Protein AF-A0A943BWE2-F1 (afdb_monomer)

Solvent-accessible surface area (backbone atoms only — not comparable to full-atom values): 6792 Å² total; per-residue (Å²): 110,72,69,59,54,54,48,52,54,51,53,59,71,44,44,30,30,53,35,17,40,52,10,48,73,69,71,33,65,68,42,36,53,52,17,53,52,43,49,52,52,50,32,75,69,36,74,90,19,64,44,40,38,53,61,43,43,50,58,54,46,55,62,23,47,43,48,41,42,52,50,51,22,59,59,47,32,80,74,68,51,92,49,64,68,60,16,50,55,51,23,53,53,48,30,53,53,52,54,53,52,51,48,53,53,52,43,50,53,41,42,72,75,52,71,83,50,59,78,81,82,72,81,77,89,122

Nearest PDB structures (foldseek):
  6uw4-assembly1_A  TM=3.564E-01  e=5.187E+00  Homo sapiens

Secondary structure (DSSP, 8-state):
-HHHHHHHHHHHHHHHHHHHHHHHHHT-HHHHHHHHHHHHHHHHH-GGGTT-HHHHHHHHHHHHHHHHHHHHHHHHHHHH-S-HHHHHHHHHHHHHHHHHHHHHHHHHHHHHH---PPP-------

Radius of gyration: 17.32 Å; Cα contacts (8 Å, |Δi|>4): 103; chains: 1; bounding box: 35×46×56 Å

Mean predicted aligned error: 6.45 Å

Structure (mmCIF, N/CA/C/O backbone):
data_AF-A0A943BWE2-F1
#
_entry.id   AF-A0A943BWE2-F1
#
loop_
_atom_site.group_PDB
_atom_site.id
_atom_site.type_symbol
_atom_site.label_atom_id
_atom_site.label_alt_id
_atom_site.label_comp_id
_atom_site.label_asym_id
_atom_site.label_entity_id
_atom_site.label_seq_id
_atom_site.pdbx_PDB_ins_code
_atom_site.Cartn_x
_atom_site.Cartn_y
_atom_site.Cartn_z
_atom_site.occupancy
_atom_site.B_iso_or_equiv
_atom_site.auth_seq_id
_atom_site.auth_comp_id
_atom_site.auth_asym_id
_atom_site.auth_atom_id
_atom_site.pdbx_PDB_model_num
ATOM 1 N N . MET A 1 1 ? 11.447 4.338 28.436 1.00 59.53 1 MET A N 1
ATOM 2 C CA . MET A 1 1 ? 10.228 3.535 28.161 1.00 59.53 1 MET A CA 1
ATOM 3 C C . MET A 1 1 ? 9.330 4.121 27.063 1.00 59.53 1 MET A C 1
ATOM 5 O O . MET A 1 1 ? 8.992 3.375 26.155 1.00 59.53 1 MET A O 1
ATOM 9 N N . LYS A 1 2 ? 8.991 5.426 27.060 1.00 61.44 2 LYS A N 1
ATOM 10 C CA . LYS A 1 2 ? 8.176 6.054 25.986 1.00 61.44 2 LYS A CA 1
ATOM 11 C C . LYS A 1 2 ? 8.741 5.869 24.564 1.00 61.44 2 LYS A C 1
ATOM 13 O O . LYS A 1 2 ? 7.998 5.502 23.667 1.00 61.44 2 LYS A O 1
ATOM 18 N N . HIS A 1 3 ? 10.050 6.042 24.370 1.00 59.84 3 HIS A N 1
ATOM 19 C CA . HIS A 1 3 ? 10.680 5.879 23.049 1.00 59.84 3 HIS A CA 1
ATOM 20 C C . HIS A 1 3 ? 10.611 4.442 22.506 1.00 59.84 3 HIS A C 1
ATOM 22 O O . HIS A 1 3 ? 10.381 4.254 21.319 1.00 59.84 3 HIS A O 1
ATOM 28 N N . ILE A 1 4 ? 10.736 3.436 23.378 1.00 66.44 4 ILE A N 1
ATOM 29 C CA . ILE A 1 4 ? 10.637 2.016 23.002 1.00 66.44 4 ILE A CA 1
ATOM 30 C C . ILE A 1 4 ? 9.190 1.664 22.623 1.00 66.44 4 ILE A C 1
ATOM 32 O O . ILE A 1 4 ? 8.964 1.009 21.614 1.00 66.44 4 ILE A O 1
ATOM 36 N N . SER A 1 5 ? 8.205 2.164 23.377 1.00 67.44 5 SER A N 1
ATOM 37 C CA . SER A 1 5 ? 6.779 2.007 23.046 1.00 67.44 5 SER A CA 1
ATOM 38 C C . SER A 1 5 ? 6.427 2.641 21.692 1.00 67.44 5 SER A C 1
ATOM 40 O O . SER A 1 5 ? 5.774 2.018 20.857 1.00 67.44 5 SER A O 1
ATOM 42 N N . ASN A 1 6 ? 6.945 3.843 21.417 1.00 72.31 6 ASN A N 1
ATOM 43 C CA . ASN A 1 6 ? 6.747 4.508 20.129 1.00 72.31 6 ASN A CA 1
ATOM 44 C C . ASN A 1 6 ? 7.394 3.736 18.972 1.00 72.31 6 ASN A C 1
ATOM 46 O O . ASN A 1 6 ? 6.787 3.617 17.912 1.00 72.31 6 ASN A O 1
ATOM 50 N N . LEU A 1 7 ? 8.586 3.172 19.181 1.00 70.88 7 LEU A N 1
ATOM 51 C CA . LEU A 1 7 ? 9.267 2.355 18.178 1.00 70.88 7 LEU A CA 1
ATOM 52 C C . LEU A 1 7 ? 8.464 1.091 17.834 1.00 70.88 7 LEU A C 1
ATOM 54 O O . LEU A 1 7 ? 8.284 0.779 16.660 1.00 70.88 7 LEU A O 1
ATOM 58 N N . ILE A 1 8 ? 7.931 0.400 18.846 1.00 72.81 8 ILE A N 1
ATOM 59 C CA . ILE A 1 8 ? 7.086 -0.788 18.658 1.00 72.81 8 ILE A CA 1
ATOM 60 C C . ILE A 1 8 ? 5.829 -0.433 17.852 1.00 72.81 8 ILE A C 1
ATOM 62 O O . ILE A 1 8 ? 5.505 -1.125 16.890 1.00 72.81 8 ILE A O 1
ATOM 66 N N . ASN A 1 9 ? 5.164 0.679 18.178 1.00 72.62 9 ASN A N 1
ATOM 67 C CA . ASN A 1 9 ? 3.976 1.134 17.448 1.00 72.62 9 ASN A CA 1
ATOM 68 C C . ASN A 1 9 ? 4.276 1.457 15.978 1.00 72.62 9 ASN A C 1
ATOM 70 O O . ASN A 1 9 ? 3.477 1.126 15.104 1.00 72.62 9 ASN A O 1
ATOM 74 N N . ILE A 1 10 ? 5.433 2.064 15.700 1.00 71.38 10 ILE A N 1
ATOM 75 C CA . ILE A 1 10 ? 5.881 2.356 14.334 1.00 71.38 10 ILE A CA 1
ATOM 76 C C . ILE A 1 10 ? 6.113 1.052 13.561 1.00 71.38 10 ILE A C 1
ATOM 78 O O . ILE A 1 10 ? 5.583 0.892 12.466 1.00 71.38 10 ILE A O 1
ATOM 82 N N . ILE A 1 11 ? 6.844 0.091 14.131 1.00 74.50 11 ILE A N 1
ATOM 83 C CA . ILE A 1 11 ? 7.118 -1.200 13.475 1.00 74.50 11 ILE A CA 1
ATOM 84 C C . ILE A 1 11 ? 5.815 -1.947 13.167 1.00 74.50 11 ILE A C 1
ATOM 86 O O . ILE A 1 11 ? 5.629 -2.462 12.062 1.00 74.50 11 ILE A O 1
ATOM 90 N N . ILE A 1 12 ? 4.890 -1.963 14.127 1.00 78.12 12 ILE A N 1
ATOM 91 C CA . ILE A 1 12 ? 3.565 -2.561 13.969 1.00 78.12 12 ILE A CA 1
ATOM 92 C C . ILE A 1 12 ? 2.837 -1.877 12.801 1.00 78.12 12 ILE A C 1
ATOM 94 O O . ILE A 1 12 ? 2.414 -2.561 11.872 1.00 78.12 12 ILE A O 1
ATOM 98 N N . LEU A 1 13 ? 2.806 -0.541 12.749 1.00 75.44 13 LEU A N 1
ATOM 99 C CA . LEU A 1 13 ? 2.169 0.215 11.661 1.00 75.44 13 LEU A CA 1
ATOM 100 C C . LEU A 1 13 ? 2.762 -0.076 10.269 1.00 75.44 13 LEU A C 1
ATOM 102 O O . LEU A 1 13 ? 2.023 -0.113 9.288 1.00 75.44 13 LEU A O 1
ATOM 106 N N . PHE A 1 14 ? 4.072 -0.320 10.174 1.00 84.69 14 PHE A N 1
ATOM 107 C CA . PHE A 1 14 ? 4.747 -0.637 8.908 1.00 84.69 14 PHE A CA 1
ATOM 108 C C . PHE A 1 14 ? 4.705 -2.122 8.524 1.00 84.69 14 PHE A C 1
ATOM 110 O O . PHE A 1 14 ? 5.111 -2.475 7.416 1.00 84.69 14 PHE A O 1
ATOM 117 N N . THR A 1 15 ? 4.185 -2.997 9.386 1.00 90.62 15 THR A N 1
ATOM 118 C CA . THR A 1 15 ? 4.135 -4.447 9.133 1.00 90.62 15 THR A CA 1
ATOM 119 C C . THR A 1 15 ? 3.446 -4.808 7.805 1.00 90.62 15 THR A C 1
ATOM 121 O O . THR A 1 15 ? 4.032 -5.584 7.044 1.00 90.62 15 THR A O 1
ATOM 124 N N . PRO A 1 16 ? 2.280 -4.234 7.437 1.00 93.19 16 PRO A N 1
ATOM 125 C CA . PRO A 1 16 ? 1.657 -4.515 6.143 1.00 93.19 16 PRO A CA 1
ATOM 126 C C . PRO A 1 16 ? 2.562 -4.132 4.962 1.00 93.19 16 PRO A C 1
ATOM 128 O O . PRO A 1 16 ? 2.693 -4.901 4.010 1.00 93.19 16 PRO A O 1
ATOM 131 N N . CYS A 1 17 ? 3.250 -2.990 5.042 1.00 93.69 17 CYS A N 1
ATOM 132 C CA . CYS A 1 17 ? 4.174 -2.521 4.006 1.00 93.69 17 CYS A CA 1
ATOM 133 C C . CYS A 1 17 ? 5.400 -3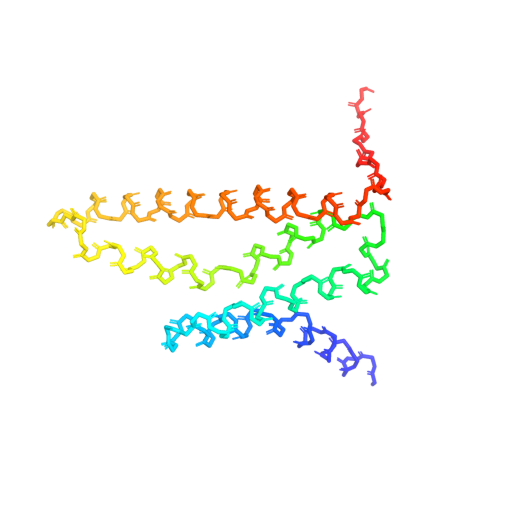.438 3.860 1.00 93.69 17 CYS A C 1
ATOM 135 O O . CYS A 1 17 ? 5.808 -3.767 2.742 1.00 93.69 17 CYS A O 1
ATOM 137 N N . ILE A 1 18 ? 5.951 -3.931 4.976 1.00 92.94 18 ILE A N 1
ATOM 138 C CA . ILE A 1 18 ? 7.043 -4.916 4.961 1.00 92.94 18 ILE A CA 1
ATOM 139 C C . ILE A 1 18 ? 6.575 -6.205 4.274 1.00 92.94 18 ILE A C 1
ATOM 141 O O . ILE A 1 18 ? 7.258 -6.712 3.384 1.00 92.94 18 ILE A O 1
ATOM 145 N N . LEU A 1 19 ? 5.386 -6.706 4.625 1.00 95.25 19 LEU A N 1
ATOM 146 C CA . LEU A 1 19 ? 4.810 -7.897 3.997 1.00 95.25 19 LEU A CA 1
ATOM 147 C C . LEU A 1 19 ? 4.577 -7.698 2.494 1.00 95.25 19 LEU A C 1
ATOM 149 O O . LEU A 1 19 ? 4.897 -8.591 1.710 1.00 95.25 19 LEU A O 1
ATOM 153 N N . MET A 1 20 ? 4.094 -6.524 2.075 1.00 96.50 20 MET A N 1
ATOM 154 C CA . MET A 1 20 ? 3.918 -6.214 0.653 1.00 96.50 20 MET A CA 1
ATOM 155 C C . MET A 1 20 ? 5.258 -6.119 -0.082 1.00 96.50 20 MET A C 1
ATOM 157 O O . MET A 1 20 ? 5.392 -6.605 -1.202 1.00 96.50 20 MET A O 1
ATOM 161 N N . SER A 1 21 ? 6.286 -5.562 0.558 1.00 94.81 21 SER A N 1
ATOM 162 C CA . SER A 1 21 ? 7.641 -5.520 -0.001 1.00 94.81 21 SER A CA 1
ATOM 163 C C . SER A 1 21 ? 8.195 -6.931 -0.219 1.00 94.81 21 SER A C 1
ATOM 165 O O . SER A 1 21 ? 8.741 -7.232 -1.282 1.00 94.81 21 SER A O 1
ATOM 167 N N . VAL A 1 22 ? 7.989 -7.834 0.749 1.00 94.62 22 VAL A N 1
ATOM 168 C CA . VAL A 1 22 ? 8.346 -9.257 0.622 1.00 94.62 22 VAL A CA 1
ATOM 169 C C . VAL A 1 22 ? 7.542 -9.929 -0.493 1.00 94.62 22 VAL A C 1
ATOM 171 O O . VAL A 1 22 ? 8.113 -10.682 -1.285 1.00 94.62 22 VAL A O 1
ATOM 174 N N . ALA A 1 23 ? 6.243 -9.641 -0.593 1.00 95.56 23 ALA A N 1
ATOM 175 C CA . ALA A 1 23 ? 5.379 -10.151 -1.652 1.00 95.56 23 ALA A CA 1
ATOM 176 C C . ALA A 1 23 ? 5.873 -9.729 -3.042 1.00 95.56 23 ALA A C 1
ATOM 178 O O . ALA A 1 23 ? 6.045 -10.580 -3.918 1.00 95.56 23 ALA A O 1
ATOM 179 N N . ALA A 1 24 ? 6.180 -8.442 -3.220 1.00 94.12 24 ALA A N 1
ATOM 180 C CA . ALA A 1 24 ? 6.691 -7.875 -4.464 1.00 94.12 24 ALA A CA 1
ATOM 181 C C . ALA A 1 24 ? 8.070 -8.446 -4.840 1.00 94.12 24 ALA A C 1
ATOM 183 O O . ALA A 1 24 ? 8.319 -8.758 -6.008 1.00 94.12 24 ALA A O 1
ATOM 184 N N . ALA A 1 25 ? 8.955 -8.640 -3.857 1.00 93.31 25 ALA A N 1
ATOM 185 C CA . ALA A 1 25 ? 10.271 -9.239 -4.072 1.00 93.31 25 ALA A CA 1
ATOM 186 C C . ALA A 1 25 ? 10.173 -10.717 -4.487 1.00 93.31 25 ALA A C 1
ATOM 188 O O . ALA A 1 25 ? 10.829 -11.138 -5.440 1.00 93.31 25 ALA A O 1
ATOM 189 N N . LYS A 1 26 ? 9.319 -11.495 -3.809 1.00 93.56 26 LYS A N 1
ATOM 190 C CA . LYS A 1 26 ? 9.125 -12.931 -4.074 1.00 93.56 26 LYS A CA 1
ATOM 191 C C . LYS A 1 26 ? 8.122 -13.230 -5.193 1.00 93.56 26 LYS A C 1
ATOM 193 O O . LYS A 1 26 ? 7.899 -14.400 -5.486 1.00 93.56 26 LYS A O 1
ATOM 198 N N . LYS A 1 27 ? 7.500 -12.206 -5.792 1.00 90.88 27 LYS A N 1
ATOM 199 C CA . LYS A 1 27 ? 6.377 -12.337 -6.743 1.00 90.88 27 LYS A CA 1
ATOM 200 C C . LYS A 1 27 ? 5.241 -13.216 -6.194 1.00 90.88 27 LYS A C 1
ATOM 202 O O . LYS A 1 27 ? 4.619 -13.980 -6.925 1.00 90.88 27 LYS A O 1
ATOM 207 N N . SER A 1 28 ? 5.000 -13.148 -4.886 1.00 94.06 28 SER A N 1
ATOM 208 C CA . SER A 1 28 ? 4.048 -14.024 -4.210 1.00 94.06 28 SER A CA 1
ATOM 209 C C . SER A 1 28 ? 2.736 -13.303 -3.940 1.00 94.06 28 SER A C 1
ATOM 211 O O . SER A 1 28 ? 2.664 -12.420 -3.087 1.00 94.06 28 SER A O 1
ATOM 213 N N . VAL A 1 29 ? 1.682 -13.742 -4.627 1.00 91.88 29 VAL A N 1
ATOM 214 C CA . VAL A 1 29 ? 0.318 -13.228 -4.438 1.00 91.88 29 VAL A CA 1
ATOM 215 C C . VAL A 1 29 ? -0.179 -13.486 -3.013 1.00 91.88 29 VAL A C 1
ATOM 217 O O . VAL A 1 29 ? -0.803 -12.615 -2.418 1.00 91.88 29 VAL A O 1
ATOM 220 N N . VAL A 1 30 ? 0.159 -14.642 -2.429 1.00 94.25 30 VAL A N 1
ATOM 221 C CA . VAL A 1 30 ? -0.266 -15.029 -1.072 1.00 94.25 30 VAL A CA 1
ATOM 222 C C . VAL A 1 30 ? 0.191 -14.003 -0.034 1.00 94.25 30 VAL A C 1
ATOM 224 O O . VAL A 1 30 ? -0.623 -13.512 0.745 1.00 94.25 30 VAL A O 1
ATOM 227 N N . TRP A 1 31 ? 1.470 -13.616 -0.054 1.00 94.44 31 TRP A N 1
ATOM 228 C CA . TRP A 1 31 ? 1.996 -12.603 0.868 1.00 94.44 31 TRP A CA 1
ATOM 229 C C . TRP A 1 31 ? 1.372 -11.219 0.640 1.00 94.44 31 TRP A C 1
ATOM 231 O O . TRP A 1 31 ? 1.168 -10.477 1.601 1.00 94.44 31 TRP A O 1
ATOM 241 N N . GLY A 1 32 ? 1.018 -10.892 -0.607 1.00 94.69 32 GLY A N 1
ATOM 242 C CA . GLY A 1 32 ? 0.323 -9.648 -0.944 1.00 94.69 32 GLY A CA 1
ATOM 243 C C . GLY A 1 32 ? -1.092 -9.603 -0.367 1.00 94.69 32 GLY A C 1
ATOM 244 O O . GLY A 1 32 ? -1.468 -8.625 0.275 1.00 94.69 32 GLY A O 1
ATOM 245 N N . VAL A 1 33 ? -1.852 -10.693 -0.505 1.00 95.06 33 VAL A N 1
ATOM 246 C CA . VAL A 1 33 ? -3.196 -10.815 0.085 1.00 95.06 33 VAL A CA 1
ATOM 247 C C . VAL A 1 33 ? -3.131 -10.744 1.610 1.00 95.06 33 VAL A C 1
ATOM 249 O O . VAL A 1 33 ? -3.906 -10.008 2.218 1.00 95.06 33 VAL A O 1
ATOM 252 N N . ILE A 1 34 ? -2.176 -11.442 2.235 1.00 95.69 34 ILE A N 1
ATOM 253 C CA . ILE A 1 34 ? -1.965 -11.379 3.689 1.00 95.69 34 ILE A CA 1
ATOM 254 C C . ILE A 1 34 ? -1.697 -9.933 4.130 1.00 95.69 34 ILE A C 1
ATOM 256 O O . ILE A 1 34 ? -2.312 -9.464 5.084 1.00 95.69 34 ILE A O 1
ATOM 260 N N . SER A 1 35 ? -0.831 -9.204 3.422 1.00 96.19 35 SER A N 1
ATOM 261 C CA . SER A 1 35 ? -0.561 -7.790 3.702 1.00 96.19 35 SER A CA 1
ATOM 262 C C . SER A 1 35 ? -1.833 -6.929 3.644 1.00 96.19 35 SER A C 1
ATOM 264 O O . SER A 1 35 ? -2.094 -6.173 4.581 1.00 96.19 35 SER A O 1
ATOM 266 N N . ILE A 1 36 ? -2.672 -7.095 2.615 1.00 95.69 36 ILE A N 1
ATOM 267 C CA . ILE A 1 36 ? -3.944 -6.363 2.487 1.00 95.69 36 ILE A CA 1
ATOM 268 C C . ILE A 1 36 ? -4.892 -6.694 3.648 1.00 95.69 36 ILE A C 1
ATOM 270 O O . ILE A 1 36 ? -5.497 -5.789 4.224 1.00 95.69 36 ILE A O 1
ATOM 274 N N . ILE A 1 37 ? -4.991 -7.966 4.049 1.00 95.31 37 ILE A N 1
ATOM 275 C CA . ILE A 1 37 ? -5.786 -8.371 5.221 1.00 95.31 37 ILE A CA 1
ATOM 276 C C . ILE A 1 37 ? -5.287 -7.650 6.477 1.00 95.31 37 ILE A C 1
ATOM 278 O O . ILE A 1 37 ? -6.095 -7.127 7.247 1.00 95.31 37 ILE A O 1
ATOM 282 N N . PHE A 1 38 ? -3.968 -7.562 6.669 1.00 94.31 38 PHE A N 1
ATOM 283 C CA . PHE A 1 38 ? -3.405 -6.804 7.782 1.00 94.31 38 PHE A CA 1
ATOM 284 C C . PHE A 1 38 ? -3.776 -5.319 7.716 1.00 94.31 38 PHE A C 1
ATOM 286 O O . PHE A 1 38 ? -4.137 -4.771 8.751 1.00 94.31 38 PHE A O 1
ATOM 293 N N . VAL A 1 39 ? -3.791 -4.675 6.544 1.00 95.06 39 VAL A N 1
ATOM 294 C CA . VAL A 1 39 ? -4.278 -3.284 6.429 1.00 95.06 39 VAL A CA 1
ATOM 295 C C . VAL A 1 39 ? -5.700 -3.152 6.987 1.00 95.06 39 VAL A C 1
ATOM 297 O O . VAL A 1 39 ? -5.951 -2.281 7.822 1.00 95.06 39 VAL A O 1
ATOM 300 N N . PHE A 1 40 ? -6.614 -4.048 6.603 1.00 94.62 40 PHE A N 1
ATOM 301 C CA . PHE A 1 40 ? -7.987 -4.040 7.122 1.00 94.62 40 PHE A CA 1
ATOM 302 C C . PHE A 1 40 ? -8.057 -4.253 8.634 1.00 94.62 40 PHE A C 1
ATOM 304 O O . PHE A 1 40 ? -8.758 -3.508 9.323 1.00 94.62 40 PHE A O 1
ATOM 311 N N . LEU A 1 41 ? -7.314 -5.227 9.165 1.00 93.06 41 LEU A N 1
ATOM 312 C CA . LEU A 1 41 ? -7.261 -5.478 10.607 1.00 93.06 41 LEU A CA 1
ATOM 313 C C . LEU A 1 41 ? -6.770 -4.244 11.366 1.00 93.06 41 LEU A C 1
ATOM 315 O O . LEU A 1 41 ? -7.367 -3.855 12.368 1.00 93.06 41 LEU A O 1
ATOM 319 N N . PHE A 1 42 ? -5.724 -3.592 10.865 1.00 90.44 42 PHE A N 1
ATOM 320 C CA . PHE A 1 42 ? -5.174 -2.392 11.480 1.00 90.44 42 PHE A CA 1
ATO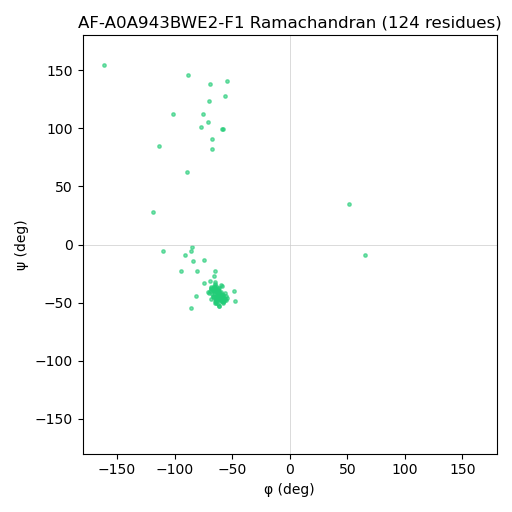M 321 C C . PHE A 1 42 ? -6.182 -1.251 11.502 1.00 90.44 42 PHE A C 1
ATOM 323 O O . PHE A 1 42 ? -6.445 -0.688 12.563 1.00 90.44 42 PHE A O 1
ATOM 330 N N . VAL A 1 43 ? -6.782 -0.936 10.355 1.00 92.00 43 VAL A N 1
ATOM 331 C CA . VAL A 1 43 ? -7.735 0.173 10.250 1.00 92.00 43 VAL A CA 1
ATOM 332 C C . VAL A 1 43 ? -8.974 -0.082 11.111 1.00 92.00 43 VAL A C 1
ATOM 334 O O . VAL A 1 43 ? -9.456 0.830 11.774 1.00 92.00 43 VAL A O 1
ATOM 337 N N . PHE A 1 44 ? -9.491 -1.311 11.153 1.00 92.12 44 PHE A N 1
ATOM 338 C CA . PHE A 1 44 ? -10.731 -1.599 11.882 1.00 92.12 44 PHE A CA 1
ATOM 339 C C . PHE A 1 44 ? -10.557 -1.781 13.389 1.00 92.12 44 PHE A C 1
ATOM 341 O O . PHE A 1 44 ? -11.529 -1.597 14.125 1.00 92.12 44 PHE A O 1
ATOM 348 N N . LEU A 1 45 ? -9.357 -2.134 13.855 1.00 89.19 45 LEU A N 1
ATOM 349 C CA . LEU A 1 45 ? -9.065 -2.286 15.282 1.00 89.19 45 LEU A CA 1
ATOM 350 C C . LEU A 1 45 ? -8.475 -1.012 15.902 1.00 89.19 45 LEU A C 1
ATOM 352 O O . LEU A 1 45 ? -8.582 -0.808 17.115 1.00 89.19 45 LEU A O 1
ATOM 356 N N . ALA A 1 46 ? -7.869 -0.134 15.099 1.00 85.69 46 ALA A N 1
ATOM 357 C CA . ALA A 1 46 ? -7.251 1.083 15.600 1.00 85.69 46 ALA A CA 1
ATOM 358 C C . ALA A 1 46 ? -8.297 2.094 16.093 1.00 85.69 46 ALA A C 1
ATOM 360 O O . ALA A 1 46 ? -9.148 2.577 15.347 1.00 85.69 46 ALA A O 1
ATOM 361 N N . ARG A 1 47 ? -8.179 2.506 17.362 1.00 82.69 47 ARG A N 1
ATOM 362 C CA . ARG A 1 47 ? -9.081 3.506 17.964 1.00 82.69 47 ARG A CA 1
ATOM 363 C C . ARG A 1 47 ? -9.064 4.846 17.226 1.00 82.69 47 ARG A C 1
ATOM 365 O O . ARG A 1 47 ? -10.110 5.472 17.116 1.00 82.69 47 ARG A O 1
ATOM 372 N N . ILE A 1 48 ? -7.904 5.257 16.705 1.00 80.69 48 ILE A N 1
ATOM 373 C CA . ILE A 1 48 ? -7.739 6.508 15.946 1.00 80.69 48 ILE A CA 1
ATOM 374 C C . ILE A 1 48 ? -8.515 6.508 14.621 1.00 80.69 48 ILE A C 1
ATOM 376 O O . ILE A 1 48 ? -8.853 7.569 14.101 1.00 80.69 48 ILE A O 1
ATOM 380 N N . ALA A 1 49 ? -8.820 5.320 14.094 1.00 86.00 49 ALA A N 1
ATOM 381 C CA . ALA A 1 49 ? -9.543 5.154 12.847 1.00 86.00 49 ALA A CA 1
ATOM 382 C C . ALA A 1 49 ? -11.057 5.051 13.020 1.00 86.00 49 ALA A C 1
ATOM 384 O O . ALA A 1 49 ? -11.781 5.128 12.032 1.00 86.00 49 ALA A O 1
ATOM 385 N N . LYS A 1 50 ? -11.554 4.936 14.256 1.00 88.12 50 LYS A N 1
ATOM 386 C CA . LYS A 1 50 ? -12.984 4.801 14.537 1.00 88.12 50 LYS A CA 1
ATOM 387 C C . LYS A 1 50 ? -13.773 5.972 13.939 1.00 88.12 50 LYS A C 1
ATOM 389 O O . LYS A 1 50 ? -13.449 7.127 14.208 1.00 88.12 50 LYS A O 1
ATOM 394 N N . LYS A 1 51 ? -14.817 5.660 13.165 1.00 89.25 51 LYS A N 1
ATOM 395 C CA . LYS A 1 51 ? -15.639 6.591 12.360 1.00 89.25 51 LYS A CA 1
ATOM 396 C C . LYS A 1 51 ? -14.914 7.284 11.195 1.00 89.25 51 LYS A C 1
ATOM 398 O O . LYS A 1 51 ? -15.580 7.908 10.378 1.00 89.25 51 LYS A O 1
ATOM 403 N N . LYS A 1 52 ? -13.589 7.167 11.087 1.00 91.00 52 LYS A N 1
ATOM 404 C CA . LYS A 1 52 ? -12.753 7.731 10.012 1.00 91.00 52 LYS A CA 1
ATOM 405 C C . LYS A 1 52 ? -12.034 6.621 9.234 1.00 91.00 52 LYS A C 1
ATOM 407 O O . LYS A 1 52 ? -10.944 6.833 8.704 1.00 91.00 52 LYS A O 1
ATOM 412 N N . GLU A 1 53 ? -12.613 5.422 9.175 1.00 93.19 53 GLU A N 1
ATOM 413 C CA . GLU A 1 53 ? -11.918 4.228 8.687 1.00 93.19 53 GLU A CA 1
ATOM 414 C C . GLU A 1 53 ? -11.561 4.353 7.202 1.00 93.19 53 GLU A C 1
ATOM 416 O O . GLU A 1 53 ? -10.499 3.898 6.804 1.00 93.19 53 GLU A O 1
ATOM 421 N N . ASN A 1 54 ? -12.383 5.018 6.384 1.00 92.69 54 ASN A N 1
ATOM 422 C CA . ASN A 1 54 ? -12.088 5.221 4.962 1.00 92.69 54 ASN A CA 1
ATOM 423 C C . ASN A 1 54 ? -10.853 6.108 4.741 1.00 92.69 54 ASN A C 1
ATOM 425 O O . ASN A 1 54 ? -10.023 5.807 3.887 1.00 92.69 54 ASN A O 1
ATOM 429 N N . PHE A 1 55 ? -10.692 7.158 5.551 1.00 91.62 55 PHE A N 1
ATOM 430 C CA . PHE A 1 55 ? -9.502 8.010 5.512 1.00 91.62 55 PHE A CA 1
ATOM 431 C C . PHE A 1 55 ? -8.247 7.223 5.906 1.00 91.62 55 PHE A C 1
ATOM 433 O O . PHE A 1 55 ? -7.242 7.244 5.199 1.00 91.62 55 PHE A O 1
ATOM 440 N N . TRP A 1 56 ? -8.307 6.469 7.004 1.00 92.31 56 TRP A N 1
ATOM 441 C CA . TRP A 1 56 ? -7.162 5.669 7.443 1.00 92.31 56 TRP A CA 1
ATOM 442 C C . TRP A 1 56 ? -6.860 4.494 6.515 1.00 92.31 56 TRP A C 1
ATOM 444 O O . TRP A 1 56 ? -5.690 4.158 6.337 1.00 92.31 56 TRP A O 1
ATOM 454 N N . MET A 1 57 ? -7.881 3.914 5.878 1.00 95.00 57 MET A N 1
ATOM 455 C CA . MET A 1 57 ? -7.696 2.937 4.810 1.00 95.00 57 MET A CA 1
ATOM 456 C C . MET A 1 57 ? -6.897 3.544 3.666 1.00 95.00 57 MET A C 1
ATOM 458 O O . MET A 1 57 ? -5.919 2.940 3.234 1.00 95.00 57 MET A O 1
ATOM 462 N N . PHE A 1 58 ? -7.261 4.748 3.222 1.00 94.50 58 PHE A N 1
ATOM 463 C CA . PHE A 1 58 ? -6.537 5.447 2.167 1.00 94.50 58 PHE A CA 1
ATOM 464 C C . PHE A 1 58 ? -5.064 5.666 2.535 1.00 94.50 58 PHE A C 1
ATOM 466 O O . PHE A 1 58 ? -4.168 5.268 1.790 1.00 94.50 58 PHE A O 1
ATOM 473 N N . VAL A 1 59 ? -4.799 6.213 3.726 1.00 92.69 59 VAL A N 1
ATOM 474 C CA . VAL A 1 59 ? -3.433 6.505 4.190 1.00 92.69 59 VAL A CA 1
ATOM 475 C C . VAL A 1 59 ? -2.584 5.234 4.298 1.00 92.69 59 VAL A C 1
ATOM 477 O O . VAL A 1 59 ? -1.495 5.162 3.727 1.00 92.69 59 VAL A O 1
ATOM 480 N N . ILE A 1 60 ? -3.069 4.215 5.016 1.00 93.31 60 ILE A N 1
ATOM 481 C CA . ILE A 1 60 ? -2.275 3.009 5.294 1.00 93.31 60 ILE A CA 1
ATOM 482 C C . ILE A 1 60 ? -2.098 2.170 4.026 1.00 93.31 60 ILE A C 1
ATOM 484 O O . ILE A 1 60 ? -1.000 1.664 3.774 1.00 93.31 60 ILE A O 1
ATOM 488 N N . SER A 1 61 ? -3.143 2.032 3.205 1.00 95.19 61 SER A N 1
ATOM 489 C CA . SER A 1 61 ? -3.044 1.260 1.964 1.00 95.19 61 SER A CA 1
ATOM 490 C C . SER A 1 61 ? -2.142 1.935 0.932 1.00 95.19 61 SER A C 1
ATOM 492 O O . SER A 1 61 ? -1.360 1.233 0.302 1.00 95.19 61 SER A O 1
ATOM 494 N N . THR A 1 62 ? -2.149 3.268 0.817 1.00 94.00 62 THR A N 1
ATOM 495 C CA . THR A 1 62 ? -1.248 3.994 -0.100 1.00 94.00 62 THR A CA 1
ATOM 496 C C . THR A 1 62 ? 0.218 3.682 0.200 1.00 94.00 62 THR A C 1
ATOM 498 O O . THR A 1 62 ? 0.988 3.360 -0.704 1.00 94.00 62 THR A O 1
ATOM 501 N N . ILE A 1 63 ? 0.604 3.704 1.479 1.00 93.19 63 ILE A N 1
ATOM 502 C CA . ILE A 1 63 ? 1.968 3.359 1.904 1.00 93.19 63 ILE A CA 1
ATOM 503 C C . ILE A 1 63 ? 2.245 1.870 1.666 1.00 93.19 63 ILE A C 1
ATOM 505 O O . ILE A 1 63 ? 3.323 1.498 1.206 1.00 93.19 63 ILE A O 1
ATOM 509 N N . THR A 1 64 ? 1.273 1.013 1.980 1.00 95.12 64 THR A N 1
ATOM 510 C CA . THR A 1 64 ? 1.432 -0.444 1.913 1.00 95.12 64 THR A CA 1
ATOM 511 C C . THR A 1 64 ? 1.560 -0.961 0.486 1.00 95.12 64 THR A C 1
ATOM 513 O O . THR A 1 64 ? 2.364 -1.856 0.253 1.00 95.12 64 THR A O 1
ATOM 516 N N . LEU A 1 65 ? 0.791 -0.421 -0.461 1.00 95.69 65 LEU A N 1
ATOM 517 C CA . LEU A 1 65 ? 0.730 -0.880 -1.854 1.00 95.69 65 LEU A CA 1
ATOM 518 C C . LEU A 1 65 ? 1.835 -0.281 -2.731 1.00 95.69 65 LEU A C 1
ATOM 520 O O . LEU A 1 65 ? 2.127 -0.813 -3.802 1.00 95.69 65 LEU A O 1
ATOM 524 N N . LEU A 1 66 ? 2.515 0.766 -2.251 1.00 94.44 66 LEU A N 1
ATOM 525 C CA . LEU A 1 66 ? 3.618 1.421 -2.954 1.00 94.44 66 LEU A CA 1
ATOM 526 C C . LEU A 1 66 ? 4.661 0.432 -3.524 1.00 94.44 66 LEU A C 1
ATOM 528 O O . LEU A 1 66 ? 4.978 0.543 -4.711 1.00 94.44 66 LEU A O 1
ATOM 532 N N . PRO A 1 67 ? 5.174 -0.565 -2.767 1.00 94.50 67 PRO A N 1
ATOM 533 C CA . PRO A 1 67 ? 6.166 -1.506 -3.288 1.00 94.50 67 PRO A CA 1
ATOM 534 C C . PRO A 1 67 ? 5.635 -2.350 -4.453 1.00 94.50 67 PRO A C 1
ATOM 536 O O . PRO A 1 67 ? 6.373 -2.617 -5.403 1.00 94.50 67 PRO A O 1
ATOM 539 N N . ALA A 1 68 ? 4.361 -2.754 -4.405 1.00 94.12 68 ALA A N 1
ATOM 540 C CA . ALA A 1 68 ? 3.731 -3.522 -5.474 1.00 94.12 68 ALA A CA 1
ATOM 541 C C . ALA A 1 68 ? 3.566 -2.672 -6.739 1.00 94.12 68 ALA A C 1
ATOM 543 O O . ALA A 1 68 ? 3.996 -3.093 -7.814 1.00 94.12 68 ALA A O 1
ATOM 544 N N . ASN A 1 69 ? 3.056 -1.447 -6.600 1.00 94.75 69 ASN A N 1
ATOM 545 C CA . ASN A 1 69 ? 2.855 -0.532 -7.725 1.00 94.75 69 ASN A CA 1
ATOM 546 C C . ASN A 1 69 ? 4.167 -0.148 -8.406 1.00 94.75 69 ASN A C 1
ATOM 548 O O . ASN A 1 69 ? 4.259 -0.197 -9.632 1.00 94.75 69 ASN A O 1
ATOM 552 N N . ILE A 1 70 ? 5.213 0.151 -7.627 1.00 92.50 70 ILE A N 1
ATOM 553 C CA . ILE A 1 70 ? 6.556 0.398 -8.171 1.00 92.50 70 ILE A CA 1
ATOM 554 C C . ILE A 1 70 ? 7.056 -0.843 -8.911 1.00 92.50 70 ILE A C 1
ATOM 556 O O . ILE A 1 70 ? 7.561 -0.733 -10.028 1.00 92.50 70 ILE A O 1
ATOM 560 N N . LYS A 1 71 ? 6.907 -2.039 -8.326 1.00 92.00 71 LYS A N 1
ATOM 561 C CA . LYS A 1 71 ? 7.380 -3.274 -8.959 1.00 92.00 71 LYS A CA 1
ATOM 562 C C . LYS A 1 71 ? 6.673 -3.538 -10.286 1.00 92.00 71 LYS A C 1
ATOM 564 O O . LYS A 1 71 ? 7.348 -3.897 -11.247 1.00 92.00 71 LYS A O 1
ATOM 569 N N . ILE A 1 72 ? 5.356 -3.352 -10.348 1.00 90.56 72 ILE A N 1
ATOM 570 C CA . ILE A 1 72 ? 4.570 -3.530 -11.574 1.00 90.56 72 ILE A CA 1
ATOM 571 C C . ILE A 1 72 ? 4.966 -2.482 -12.619 1.00 90.56 72 ILE A C 1
ATOM 573 O O . ILE A 1 72 ? 5.229 -2.852 -13.761 1.00 90.56 72 ILE A O 1
ATOM 577 N N . ALA A 1 73 ? 5.099 -1.209 -12.236 1.00 90.88 73 ALA A N 1
ATOM 578 C CA . ALA A 1 73 ? 5.519 -0.141 -13.144 1.00 90.88 73 ALA A CA 1
ATOM 579 C C . ALA A 1 73 ? 6.924 -0.388 -13.728 1.00 90.88 73 ALA A C 1
ATOM 581 O O . ALA A 1 73 ? 7.133 -0.253 -14.933 1.00 90.88 73 ALA A O 1
ATOM 582 N N . VAL A 1 74 ? 7.876 -0.826 -12.897 1.00 88.56 74 VAL A N 1
ATOM 583 C CA . VAL A 1 74 ? 9.239 -1.178 -13.333 1.00 88.56 74 VAL A CA 1
ATOM 584 C C . VAL A 1 74 ? 9.249 -2.429 -14.212 1.00 88.56 74 VAL A C 1
ATOM 586 O O . VAL A 1 74 ? 10.027 -2.500 -15.158 1.00 88.56 74 VAL A O 1
ATOM 589 N N . LEU A 1 75 ? 8.398 -3.419 -13.931 1.00 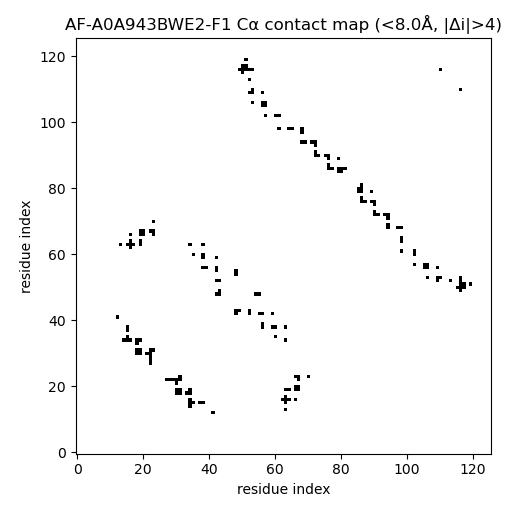87.56 75 LEU A N 1
ATOM 590 C CA . LEU A 1 75 ? 8.260 -4.581 -14.810 1.00 87.56 75 LEU A CA 1
ATOM 591 C C . LEU A 1 75 ? 7.668 -4.177 -16.159 1.00 87.56 75 LEU A C 1
ATOM 593 O O . LEU A 1 75 ? 8.160 -4.637 -17.178 1.00 87.56 75 LEU A O 1
ATOM 597 N N . ALA A 1 76 ? 6.662 -3.303 -16.185 1.00 83.50 76 ALA A N 1
ATOM 598 C CA . ALA A 1 76 ? 6.062 -2.819 -17.423 1.00 83.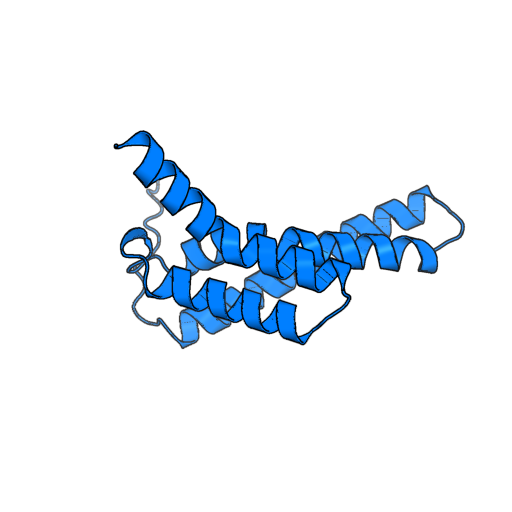50 76 ALA A CA 1
ATOM 599 C C . ALA A 1 76 ? 7.054 -2.007 -18.269 1.00 83.50 76 ALA A C 1
ATOM 601 O O . ALA A 1 76 ? 7.056 -2.153 -19.489 1.00 83.50 76 ALA A O 1
ATOM 602 N N . TYR A 1 77 ? 7.940 -1.225 -17.636 1.00 82.50 77 TYR A N 1
ATOM 603 C CA . TYR A 1 77 ? 8.964 -0.419 -18.313 1.00 82.50 77 TYR A CA 1
ATOM 604 C C . TYR A 1 77 ? 9.757 -1.206 -19.372 1.00 82.50 77 TYR A C 1
ATOM 606 O O . TYR A 1 77 ? 10.005 -0.681 -20.455 1.00 82.50 77 TYR A O 1
ATOM 614 N N . SER A 1 78 ? 10.109 -2.472 -19.106 1.00 74.44 78 SER A N 1
ATOM 615 C CA . SER A 1 78 ? 10.879 -3.291 -20.054 1.00 74.44 78 SER A CA 1
ATOM 616 C C . SER A 1 78 ? 10.089 -3.796 -21.266 1.00 74.44 78 SER A C 1
ATOM 618 O O . SER A 1 78 ? 10.708 -4.285 -22.205 1.00 74.44 78 SER A O 1
ATOM 620 N N . TYR A 1 79 ? 8.754 -3.707 -21.260 1.00 78.31 79 TYR A N 1
ATOM 621 C CA . TYR A 1 79 ? 7.890 -4.277 -22.307 1.00 78.31 79 TYR A CA 1
ATOM 622 C C . TYR A 1 79 ? 7.196 -3.231 -23.192 1.00 78.31 79 TYR A C 1
ATOM 624 O O . TYR A 1 79 ? 6.513 -3.610 -24.138 1.00 78.31 79 TYR A O 1
ATOM 632 N N . ILE A 1 80 ? 7.323 -1.934 -22.891 1.00 80.00 80 ILE A N 1
ATOM 633 C CA . ILE A 1 80 ? 6.503 -0.890 -23.530 1.00 80.00 80 ILE A CA 1
ATOM 634 C C . ILE A 1 80 ? 7.087 -0.407 -24.863 1.00 80.00 80 ILE A C 1
ATOM 636 O O . ILE A 1 80 ? 6.381 -0.381 -25.868 1.00 80.00 80 ILE A O 1
ATOM 640 N N . SER A 1 81 ? 8.343 0.043 -24.883 1.00 76.25 81 SER A N 1
ATOM 641 C CA . SER A 1 81 ? 8.940 0.668 -26.069 1.00 76.25 81 SER A CA 1
ATOM 642 C C . SER A 1 81 ? 10.467 0.680 -26.009 1.00 76.25 81 SER A C 1
ATOM 644 O O . SER A 1 81 ? 11.061 0.725 -24.930 1.00 76.25 81 SER A O 1
ATOM 646 N N . GLU A 1 82 ? 11.102 0.726 -27.182 1.00 79.00 82 GLU A N 1
ATOM 647 C CA . GLU A 1 82 ? 12.536 1.004 -27.332 1.00 79.00 82 GLU A CA 1
ATOM 648 C C . GLU A 1 82 ? 12.900 2.436 -26.898 1.00 79.00 82 GLU A C 1
ATOM 650 O O . GLU A 1 82 ? 14.016 2.697 -26.439 1.00 79.00 82 GLU A O 1
ATOM 655 N N . SER A 1 83 ? 11.953 3.379 -26.987 1.00 88.00 83 SER A N 1
ATOM 656 C CA . SER A 1 83 ? 12.158 4.749 -26.519 1.00 88.00 83 SER A CA 1
ATOM 657 C C . SER A 1 8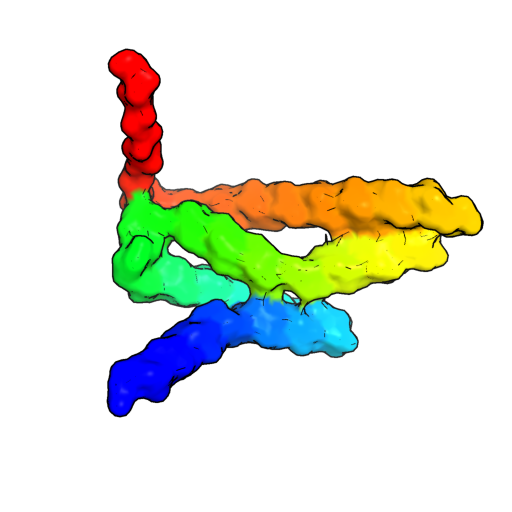3 ? 12.108 4.814 -24.994 1.00 88.00 83 SER A C 1
ATOM 659 O O . SER A 1 83 ? 11.049 4.674 -24.380 1.00 88.00 83 SER A O 1
ATOM 661 N N . LYS A 1 84 ? 13.256 5.110 -24.371 1.00 85.94 84 LYS A N 1
ATOM 662 C CA . LYS A 1 84 ? 13.375 5.246 -22.909 1.00 85.94 84 LYS A CA 1
ATOM 663 C C . LYS A 1 84 ? 12.406 6.281 -22.336 1.00 85.94 84 LYS A C 1
ATOM 665 O O . LYS A 1 84 ? 11.803 6.035 -21.298 1.00 85.94 84 LYS A O 1
ATOM 670 N N . ILE A 1 85 ? 12.242 7.421 -23.012 1.00 88.19 85 ILE A N 1
ATOM 671 C CA . ILE A 1 85 ? 11.362 8.508 -22.555 1.00 88.19 85 ILE A CA 1
ATOM 672 C C . ILE A 1 85 ? 9.908 8.034 -22.551 1.00 88.19 85 ILE A C 1
ATOM 674 O O . ILE A 1 85 ? 9.226 8.171 -21.539 1.00 88.19 85 ILE A O 1
ATOM 678 N N . LEU A 1 86 ? 9.462 7.410 -23.645 1.00 88.31 86 LEU A N 1
ATOM 679 C CA . LEU A 1 86 ? 8.099 6.896 -23.754 1.00 88.31 86 LEU A CA 1
ATOM 680 C C . LEU A 1 86 ? 7.825 5.809 -22.704 1.00 88.31 86 LEU A C 1
ATOM 682 O O . LEU A 1 86 ? 6.792 5.846 -22.037 1.00 88.31 86 LEU A O 1
ATOM 686 N N . SER A 1 87 ? 8.772 4.891 -22.498 1.00 88.56 87 SER A N 1
ATOM 687 C CA . SER A 1 87 ? 8.655 3.827 -21.495 1.00 88.56 87 SER A CA 1
ATOM 688 C C . SER A 1 87 ? 8.570 4.371 -20.065 1.00 88.56 87 SER A C 1
ATOM 690 O O . SER A 1 87 ? 7.767 3.870 -19.277 1.00 88.56 87 SER A O 1
ATOM 692 N N . VAL A 1 88 ? 9.326 5.424 -19.721 1.00 89.56 88 VAL A N 1
ATOM 693 C CA . VAL A 1 88 ? 9.195 6.104 -18.416 1.00 89.56 88 VAL A CA 1
ATOM 694 C C . VAL A 1 88 ? 7.820 6.759 -18.276 1.00 89.56 88 VAL A C 1
ATOM 696 O O . VAL A 1 88 ? 7.157 6.559 -17.259 1.00 89.56 88 VAL A O 1
ATOM 699 N N . SER A 1 89 ? 7.364 7.507 -19.285 1.00 89.75 89 SER A N 1
ATOM 700 C CA . SER A 1 89 ? 6.060 8.183 -19.241 1.00 89.75 89 SER A CA 1
ATOM 701 C C . SER A 1 89 ? 4.907 7.198 -19.037 1.00 89.75 89 SER A C 1
ATOM 703 O O . SER A 1 89 ? 4.043 7.426 -18.190 1.00 89.75 89 SER A O 1
ATOM 705 N N . VAL A 1 90 ? 4.913 6.071 -19.753 1.00 90.00 90 VAL A N 1
ATOM 706 C CA . VAL A 1 90 ? 3.879 5.037 -19.611 1.00 90.00 90 VAL A CA 1
ATOM 707 C C . VAL A 1 90 ? 3.969 4.331 -18.254 1.00 90.00 90 VAL A C 1
ATOM 709 O O . VAL A 1 90 ? 2.932 4.075 -17.646 1.00 90.00 90 VAL A O 1
ATOM 712 N N . ALA A 1 91 ? 5.169 4.067 -17.726 1.00 91.25 91 ALA A N 1
ATOM 713 C CA . ALA A 1 91 ? 5.325 3.481 -16.392 1.00 91.25 91 ALA A CA 1
ATOM 714 C C . ALA A 1 91 ? 4.764 4.394 -15.283 1.00 91.25 91 ALA A C 1
ATOM 716 O O . ALA A 1 91 ? 4.112 3.906 -14.358 1.00 91.25 91 ALA A O 1
ATOM 717 N N . ILE A 1 92 ? 4.959 5.713 -15.396 1.00 91.94 92 ILE A N 1
ATOM 718 C CA . ILE A 1 92 ? 4.382 6.703 -14.470 1.00 91.94 92 ILE A CA 1
ATOM 719 C C . ILE A 1 92 ? 2.851 6.700 -14.560 1.00 91.94 92 ILE A C 1
ATOM 721 O O . ILE A 1 92 ? 2.175 6.652 -13.532 1.00 91.94 92 ILE A O 1
ATOM 725 N N . LEU A 1 93 ? 2.292 6.710 -15.774 1.00 93.12 93 LEU A N 1
ATOM 726 C CA . LEU A 1 93 ? 0.841 6.639 -15.970 1.00 93.12 93 LEU A CA 1
ATOM 727 C C . LEU A 1 93 ? 0.259 5.350 -15.383 1.00 93.12 93 LEU A C 1
ATOM 729 O O . LEU A 1 93 ? -0.745 5.396 -14.673 1.00 93.12 93 LEU A O 1
ATOM 733 N N . LEU A 1 94 ? 0.916 4.212 -15.619 1.00 93.25 94 LEU A N 1
ATOM 734 C CA . LEU A 1 94 ? 0.506 2.926 -15.066 1.00 93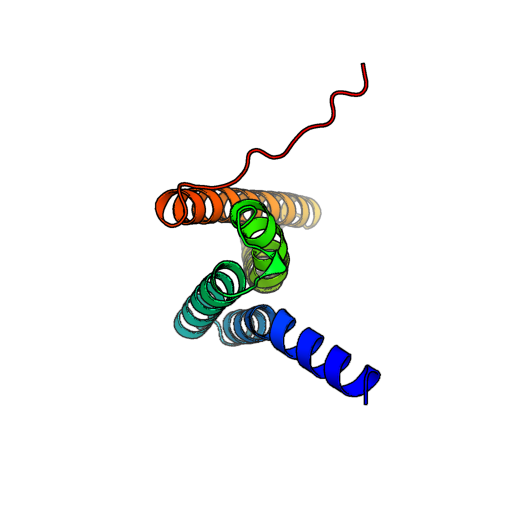.25 94 LEU A CA 1
ATOM 735 C C . LEU A 1 94 ? 0.527 2.941 -13.534 1.00 93.25 94 LEU A C 1
ATOM 737 O O . LEU A 1 94 ? -0.421 2.466 -12.915 1.00 93.25 94 LEU A O 1
ATOM 741 N N . PHE A 1 95 ? 1.562 3.520 -12.921 1.00 93.69 95 PHE A N 1
ATOM 742 C CA . PHE A 1 95 ? 1.635 3.671 -11.468 1.00 93.69 95 PHE A CA 1
ATOM 743 C C . PHE A 1 95 ? 0.426 4.440 -10.914 1.00 93.69 95 PHE A C 1
ATOM 745 O O . PHE A 1 95 ? -0.214 3.970 -9.974 1.00 93.69 95 PHE A O 1
ATOM 752 N N . PHE A 1 96 ? 0.075 5.586 -11.510 1.00 94.31 96 PHE A N 1
ATOM 753 C CA . PHE A 1 96 ? -1.077 6.376 -11.065 1.00 94.31 96 PHE A CA 1
ATOM 754 C C . PHE A 1 96 ? -2.412 5.661 -11.291 1.00 94.31 96 PHE A C 1
ATOM 756 O O . PHE A 1 96 ? -3.290 5.735 -10.431 1.00 94.31 96 PHE A O 1
ATOM 763 N N . LEU A 1 97 ? -2.565 4.944 -12.408 1.00 95.12 97 LEU A N 1
ATOM 764 C CA . LEU A 1 97 ? -3.768 4.157 -12.691 1.00 95.12 97 LEU A CA 1
ATOM 765 C C . LEU A 1 97 ? -3.960 3.025 -11.678 1.00 95.12 97 LEU A C 1
ATOM 767 O O . LEU A 1 97 ? -5.069 2.844 -11.168 1.00 95.12 97 LEU A O 1
ATOM 771 N N . LEU A 1 98 ? -2.890 2.290 -11.361 1.00 94.81 98 LEU A N 1
ATOM 772 C CA . LEU A 1 98 ? -2.914 1.233 -10.350 1.00 94.81 98 LEU A CA 1
ATOM 773 C C . LEU A 1 98 ? -3.262 1.809 -8.979 1.00 94.81 98 LEU A C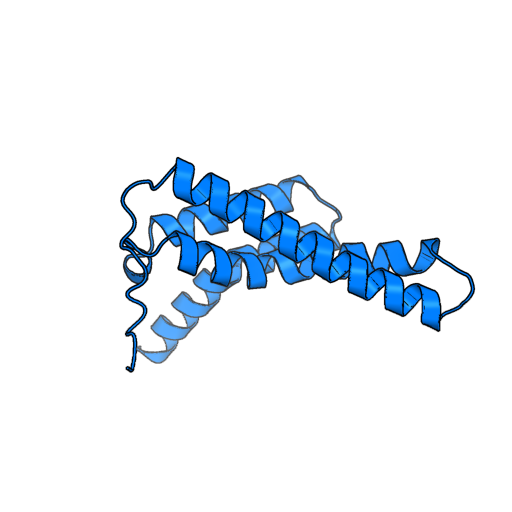 1
ATOM 775 O O . LEU A 1 98 ? -4.254 1.394 -8.382 1.00 94.81 98 LEU A O 1
ATOM 779 N N . ALA A 1 99 ? -2.526 2.834 -8.540 1.00 94.38 99 ALA A N 1
ATOM 780 C CA . ALA A 1 99 ? -2.764 3.480 -7.256 1.00 94.38 99 ALA A CA 1
ATOM 781 C C . ALA A 1 99 ? -4.207 4.001 -7.144 1.00 94.38 99 ALA A C 1
ATOM 783 O O . ALA A 1 99 ? -4.887 3.730 -6.158 1.00 94.38 99 ALA A O 1
ATOM 784 N N . GLY A 1 100 ? -4.720 4.692 -8.165 1.00 95.38 100 GLY A N 1
ATOM 785 C CA . GLY A 1 100 ? -6.095 5.196 -8.165 1.00 95.38 100 GLY A CA 1
ATOM 786 C C . GLY A 1 100 ? -7.139 4.079 -8.081 1.00 95.38 100 GLY A C 1
ATOM 787 O O . GLY A 1 100 ? -8.065 4.154 -7.270 1.00 95.38 100 GLY A O 1
ATOM 788 N N . THR A 1 101 ? -6.968 3.016 -8.870 1.00 96.00 101 THR A N 1
ATOM 789 C CA . THR A 1 101 ? -7.898 1.873 -8.900 1.00 96.00 101 THR A CA 1
ATOM 790 C C . THR A 1 101 ? -7.951 1.157 -7.553 1.00 96.00 101 THR A C 1
ATOM 792 O O . THR A 1 101 ? -9.035 0.861 -7.045 1.00 96.00 101 THR A O 1
ATOM 795 N N . GLU A 1 102 ? -6.791 0.918 -6.943 1.00 95.12 102 GLU A N 1
ATOM 796 C CA . GLU A 1 102 ? -6.685 0.291 -5.626 1.00 95.12 102 GLU A CA 1
ATOM 797 C C . GLU A 1 102 ? -7.406 1.107 -4.551 1.00 95.12 102 GLU A C 1
ATOM 799 O O . GLU A 1 102 ? -8.159 0.544 -3.755 1.00 95.12 102 GLU A O 1
ATOM 804 N N . GLN A 1 103 ? -7.235 2.433 -4.552 1.00 96.06 103 GLN A N 1
ATOM 805 C CA . GLN A 1 103 ? -7.876 3.306 -3.568 1.00 96.06 103 GLN A CA 1
ATOM 806 C C . GLN A 1 103 ? -9.397 3.358 -3.731 1.00 96.06 103 GLN A C 1
ATOM 808 O O . GLN A 1 103 ? -10.124 3.322 -2.735 1.00 96.06 103 GLN A O 1
ATOM 813 N N . ILE A 1 104 ? -9.900 3.377 -4.969 1.00 96.19 104 ILE A N 1
ATOM 814 C CA . ILE A 1 104 ? -11.343 3.303 -5.234 1.00 96.19 104 ILE A CA 1
ATOM 815 C C . ILE A 1 104 ? -11.907 1.978 -4.711 1.00 96.19 104 ILE A C 1
ATOM 817 O O . ILE A 1 104 ? -12.909 1.976 -3.987 1.00 96.19 104 ILE A O 1
ATOM 821 N N . LEU A 1 105 ? -11.250 0.859 -5.031 1.00 96.81 105 LEU A N 1
ATOM 822 C CA . LEU A 1 105 ? -11.696 -0.474 -4.632 1.00 96.81 105 LEU A CA 1
ATOM 823 C C . LEU A 1 105 ? -11.681 -0.640 -3.108 1.00 96.81 105 LEU A C 1
ATOM 825 O O . LEU A 1 105 ? -12.686 -1.038 -2.515 1.00 96.81 105 LEU A O 1
ATOM 829 N N . LEU A 1 106 ? -10.569 -0.299 -2.455 1.00 96.31 106 LEU A N 1
ATOM 830 C CA . LEU A 1 106 ? -10.439 -0.408 -1.003 1.00 96.31 106 LEU A CA 1
ATOM 831 C C . LEU A 1 106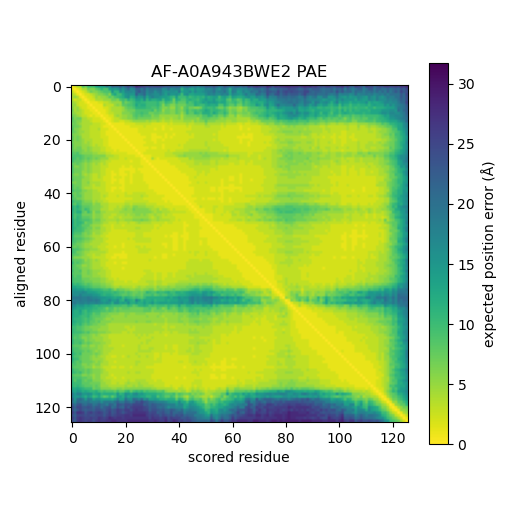 ? -11.382 0.544 -0.271 1.00 96.31 106 LEU A C 1
ATOM 833 O O . LEU A 1 106 ? -11.973 0.152 0.737 1.00 96.31 106 LEU A O 1
ATOM 837 N N . GLY A 1 107 ? -11.584 1.758 -0.784 1.00 94.06 107 GLY A N 1
ATOM 838 C CA . GLY A 1 107 ? -12.547 2.700 -0.220 1.00 94.06 107 GLY A CA 1
ATOM 839 C C . GLY A 1 107 ? -13.993 2.216 -0.359 1.00 94.06 107 GLY A C 1
ATOM 840 O O . GLY A 1 107 ? -14.809 2.384 0.552 1.00 94.06 107 GLY A O 1
ATOM 841 N N . PHE A 1 108 ? -14.328 1.558 -1.471 1.00 95.12 108 PHE A N 1
ATOM 842 C CA . PHE A 1 108 ? -15.634 0.921 -1.643 1.00 95.12 108 PHE A CA 1
ATOM 843 C C . PHE A 1 108 ? -15.836 -0.229 -0.648 1.00 95.12 108 PHE A C 1
ATOM 845 O O . PHE A 1 108 ? -16.825 -0.237 0.088 1.00 95.12 108 PHE A O 1
ATOM 852 N N . ILE A 1 109 ? -14.875 -1.154 -0.556 1.00 95.94 109 ILE A N 1
ATOM 853 C CA . ILE A 1 109 ? -14.926 -2.287 0.384 1.00 95.94 109 ILE A CA 1
ATOM 854 C C . ILE A 1 109 ? -15.022 -1.783 1.830 1.00 95.94 109 ILE A C 1
ATOM 856 O O . ILE A 1 109 ? -15.822 -2.283 2.622 1.00 95.94 109 ILE A O 1
ATOM 860 N N . THR A 1 110 ? -14.255 -0.749 2.173 1.00 94.81 110 THR A N 1
ATOM 861 C CA . THR A 1 110 ? -14.263 -0.153 3.513 1.00 94.81 110 THR A CA 1
ATOM 862 C C . THR A 1 110 ? -15.631 0.396 3.879 1.00 94.81 110 THR A C 1
ATOM 864 O O . THR A 1 110 ? -16.131 0.077 4.956 1.00 94.81 110 THR A O 1
ATOM 867 N N . ARG A 1 111 ? -16.271 1.157 2.983 1.00 92.25 111 ARG A N 1
ATOM 868 C CA . ARG A 1 111 ? -17.632 1.678 3.192 1.00 92.25 111 ARG A CA 1
ATOM 869 C C . ARG A 1 111 ? -18.681 0.570 3.252 1.00 92.25 111 ARG A C 1
ATOM 871 O O . ARG A 1 111 ? -19.614 0.657 4.047 1.00 92.25 111 ARG A O 1
ATOM 878 N N . ALA A 1 112 ? -18.513 -0.495 2.467 1.00 93.56 112 ALA A N 1
ATOM 879 C CA . ALA A 1 112 ? -19.409 -1.646 2.510 1.00 93.56 112 ALA A CA 1
ATOM 880 C C . ALA A 1 112 ? -19.389 -2.343 3.884 1.00 93.56 112 ALA A C 1
ATOM 882 O O . ALA A 1 112 ? -20.453 -2.709 4.391 1.00 93.56 112 ALA A O 1
ATOM 883 N N . ILE A 1 113 ? -18.203 -2.478 4.497 1.00 93.12 113 ILE A N 1
ATOM 884 C CA . ILE A 1 113 ? -18.008 -3.118 5.810 1.00 93.12 113 ILE A CA 1
ATOM 885 C C . ILE A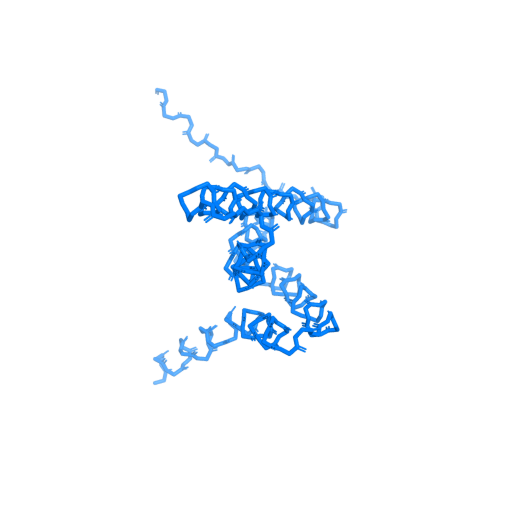 1 113 ? -18.337 -2.161 6.971 1.00 93.12 113 ILE A C 1
ATOM 887 O O . ILE A 1 113 ? -18.991 -2.549 7.941 1.00 93.12 113 ILE A O 1
ATOM 891 N N . LYS A 1 114 ? -17.885 -0.906 6.900 1.00 90.50 114 LYS A N 1
ATOM 892 C CA . LYS A 1 114 ? -18.080 0.134 7.920 1.00 90.50 114 LYS A CA 1
ATOM 893 C C . LYS A 1 114 ? -18.965 1.243 7.359 1.00 90.50 114 LYS A C 1
ATOM 895 O O . LYS A 1 114 ? -18.471 2.261 6.895 1.00 90.50 114 LYS A O 1
ATOM 900 N N . ARG A 1 115 ? -20.283 1.047 7.435 1.00 81.94 115 ARG A N 1
ATOM 901 C CA . ARG A 1 115 ? -21.277 1.994 6.893 1.00 81.94 115 ARG A CA 1
ATOM 902 C C . ARG A 1 115 ? -21.447 3.269 7.730 1.00 81.94 115 ARG A C 1
ATOM 904 O O . ARG A 1 115 ? -21.682 4.329 7.171 1.00 81.94 115 ARG A O 1
ATOM 911 N N . ASN A 1 116 ? -21.292 3.185 9.055 1.00 79.75 116 ASN A N 1
ATOM 912 C CA . ASN A 1 116 ? -21.494 4.315 9.977 1.00 79.75 116 ASN A CA 1
ATOM 913 C C . ASN A 1 116 ? -20.207 5.131 10.193 1.00 79.75 116 ASN A C 1
ATOM 915 O O . ASN A 1 116 ? -19.679 5.189 11.309 1.00 79.75 116 ASN A O 1
ATOM 919 N N . GLN A 1 117 ? -19.692 5.734 9.126 1.00 78.12 117 GLN A N 1
ATOM 920 C CA . GLN A 1 117 ? -18.556 6.659 9.194 1.00 78.12 117 GLN A CA 1
ATOM 921 C C . GLN A 1 117 ? -19.053 8.082 9.452 1.00 78.12 117 GLN A C 1
ATOM 923 O O . GLN A 1 117 ? -20.141 8.441 9.013 1.00 78.12 117 GLN A O 1
ATOM 928 N N . SER A 1 118 ? -18.284 8.879 10.196 1.00 74.94 118 SER A N 1
ATOM 929 C CA . SER A 1 118 ? -18.559 10.313 10.307 1.00 74.94 118 SER A CA 1
ATOM 930 C C . SER A 1 118 ? -18.262 10.966 8.966 1.00 74.94 118 SER A C 1
ATOM 932 O O . SER A 1 118 ? -17.226 10.659 8.366 1.00 74.94 118 SER A O 1
ATOM 934 N N . GLU A 1 119 ? -19.122 11.884 8.533 1.00 67.06 119 GLU A N 1
ATOM 935 C CA . GLU A 1 119 ? -18.765 12.789 7.448 1.00 67.06 119 GLU A CA 1
ATOM 936 C C . GLU A 1 119 ? -17.462 13.506 7.813 1.00 67.06 119 GLU A C 1
ATOM 938 O O . GLU A 1 119 ? -17.185 13.806 8.979 1.00 67.06 119 GLU A O 1
ATOM 943 N N . ILE A 1 120 ? -16.601 13.683 6.815 1.00 63.28 120 ILE A N 1
ATOM 944 C CA . ILE A 1 120 ? -15.439 14.541 6.978 1.00 63.28 120 ILE A CA 1
ATOM 945 C C . ILE A 1 120 ? -16.029 15.945 7.032 1.00 63.28 120 ILE A C 1
ATOM 947 O O . ILE A 1 120 ? -16.492 16.434 6.008 1.00 63.28 120 ILE A O 1
ATOM 951 N N . GLU A 1 121 ? -16.078 16.540 8.224 1.00 54.84 121 GLU A N 1
ATOM 952 C CA . GLU A 1 121 ? -16.409 17.953 8.393 1.00 54.84 121 GLU A CA 1
ATOM 953 C C . GLU A 1 121 ? -15.379 18.748 7.588 1.00 54.84 121 GLU A C 1
ATOM 955 O O . GLU A 1 121 ? -14.221 18.896 7.983 1.00 54.84 121 GLU A O 1
ATOM 960 N N . ILE A 1 122 ? -15.776 19.164 6.389 1.00 59.06 122 ILE A N 1
ATOM 961 C CA . ILE A 1 122 ? -15.066 20.187 5.645 1.00 59.06 122 ILE A CA 1
ATOM 962 C C . ILE A 1 122 ? -15.495 21.467 6.349 1.00 59.06 122 ILE A C 1
ATOM 964 O O . ILE A 1 122 ? -16.631 21.900 6.180 1.00 59.06 122 ILE A O 1
ATOM 968 N N . GLU A 1 123 ? -14.638 22.012 7.216 1.00 53.81 123 GLU A N 1
ATOM 969 C CA . GLU A 1 123 ? -14.815 23.386 7.685 1.00 53.81 123 GLU A CA 1
ATOM 970 C C . GLU A 1 123 ? -14.816 24.270 6.437 1.00 53.81 123 GLU A C 1
ATOM 972 O O . GLU A 1 123 ? -13.775 24.553 5.840 1.00 53.81 123 GLU A O 1
ATOM 977 N N . GLU A 1 124 ? -16.013 24.634 5.992 1.00 47.78 124 GLU A N 1
ATOM 978 C CA . GLU A 1 124 ? -16.213 25.673 5.004 1.00 47.78 124 GLU A CA 1
ATOM 979 C C . GLU A 1 124 ? -15.798 26.990 5.666 1.00 47.78 124 GLU A C 1
ATOM 981 O O . GLU A 1 124 ? -16.581 27.648 6.347 1.00 47.78 124 GLU A O 1
ATOM 986 N N . TYR A 1 125 ? -14.521 27.347 5.521 1.00 51.47 125 TYR A N 1
ATOM 987 C CA . TYR A 1 125 ? -14.048 28.705 5.759 1.00 51.47 125 TYR A CA 1
ATOM 988 C C . TYR A 1 125 ? -14.650 29.605 4.667 1.00 51.47 125 TYR A C 1
ATOM 990 O O . TYR A 1 125 ? -14.012 29.843 3.639 1.00 51.47 125 TYR A O 1
ATOM 998 N N . PHE A 1 126 ? -15.899 30.033 4.870 1.00 49.25 126 PHE A N 1
ATOM 999 C CA . PHE A 1 126 ? -16.537 31.134 4.146 1.00 49.25 126 PHE A CA 1
ATOM 1000 C C . PHE A 1 126 ? -16.384 32.444 4.919 1.00 49.25 126 PHE A C 1
ATOM 1002 O O . PHE A 1 126 ? -16.601 32.437 6.153 1.00 49.25 126 PHE A O 1
#

Foldseek 3Di:
DVVVVVVVVVCLLCVLQVLLLVCLVVVNPVSPVVSLVSLVVCLVPDPVNVLVSLVSSLVSVLSNCVNVLLSVLVVQLVVDDPDNVVSNVVSVVSSVVVSVVVSVVSSVVRCVVVVRHDDPPPPPPD

Sequence (126 aa):
MKHISNLINIIILFTPCILMSVAAAKKSVVWGVISIIFVFLFVFLARIAKKKENFWMFVISTITLLPANIKIAVLAYSYISESKILSVSVAILLFFLLAGTEQILLGFITRAIKRNQSEIEIEEYF

pLDDT: mean 86.69, std 11.7, range [47.78, 96.81]